Protein AF-A0A1I1CBN6-F1 (afdb_monomer_lite)

Structure (mmCIF, N/CA/C/O backbone):
data_AF-A0A1I1CBN6-F1
#
_entry.id   AF-A0A1I1CBN6-F1
#
loop_
_atom_site.group_PDB
_atom_site.id
_atom_site.type_symbol
_atom_site.label_atom_id
_atom_site.label_alt_id
_atom_site.label_comp_id
_atom_site.label_asym_id
_atom_site.label_entity_id
_atom_site.label_seq_id
_atom_site.pdbx_PDB_ins_code
_atom_site.Cartn_x
_atom_site.Cartn_y
_atom_site.Cartn_z
_atom_site.occupancy
_atom_site.B_iso_or_equiv
_atom_site.auth_s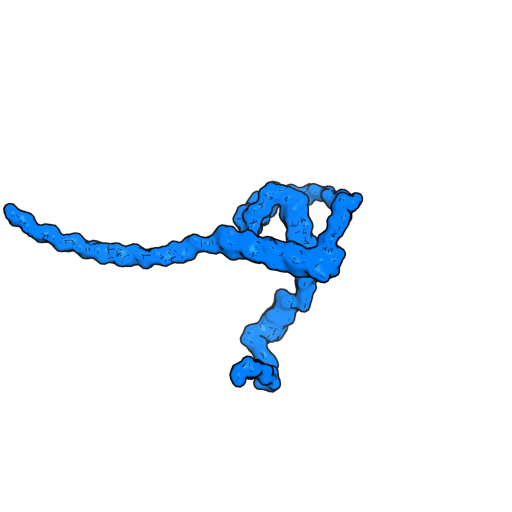eq_id
_atom_site.auth_comp_id
_atom_site.auth_asym_id
_atom_site.auth_atom_id
_atom_site.pdbx_PDB_model_num
ATOM 1 N N . MET A 1 1 ? 20.151 -25.774 58.335 1.00 41.53 1 MET A N 1
ATOM 2 C CA . MET A 1 1 ? 18.908 -26.273 57.706 1.00 41.53 1 MET A CA 1
ATOM 3 C C . MET A 1 1 ? 18.053 -25.065 57.317 1.00 41.53 1 MET A C 1
ATOM 5 O O . MET A 1 1 ? 17.741 -24.295 58.216 1.00 41.53 1 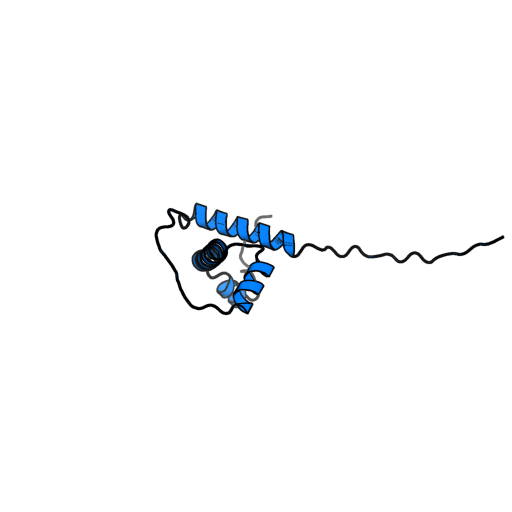MET A O 1
ATOM 9 N N . PRO A 1 2 ? 17.782 -24.834 56.017 1.00 49.50 2 PRO A N 1
ATOM 10 C CA . PRO A 1 2 ? 17.165 -23.616 55.472 1.00 49.50 2 PRO A CA 1
ATOM 11 C C . PRO A 1 2 ? 15.656 -23.784 55.217 1.00 49.50 2 PRO A C 1
ATOM 13 O O . PRO A 1 2 ? 15.208 -24.913 55.045 1.00 49.50 2 PRO A O 1
ATOM 16 N N . ARG A 1 3 ? 14.907 -22.677 55.081 1.00 41.47 3 ARG A N 1
ATOM 17 C CA . ARG A 1 3 ? 13.845 -22.520 54.062 1.00 41.47 3 ARG A CA 1
ATOM 18 C C . ARG A 1 3 ? 13.659 -21.043 53.704 1.00 41.47 3 ARG A C 1
ATOM 20 O O . ARG A 1 3 ? 13.114 -20.268 54.480 1.00 41.47 3 ARG A O 1
ATOM 27 N N . GLN A 1 4 ? 14.140 -20.700 52.513 1.00 50.06 4 GLN A N 1
ATOM 28 C CA . GLN A 1 4 ? 13.687 -19.562 51.721 1.00 50.06 4 GLN A CA 1
ATOM 29 C C . GLN A 1 4 ? 12.260 -19.846 51.225 1.00 50.06 4 GLN A C 1
ATOM 31 O O . GLN A 1 4 ? 11.940 -20.987 50.885 1.00 50.06 4 GLN A O 1
ATOM 36 N N . THR A 1 5 ? 11.420 -18.818 51.161 1.00 51.72 5 THR A N 1
ATOM 37 C CA . THR A 1 5 ? 10.204 -18.818 50.340 1.00 51.72 5 THR A CA 1
ATOM 38 C C . THR A 1 5 ? 10.282 -17.612 49.427 1.00 51.72 5 THR A C 1
ATOM 40 O O . THR A 1 5 ? 9.974 -16.493 49.835 1.00 51.72 5 THR A O 1
ATOM 43 N N . ASP A 1 6 ? 10.746 -17.866 48.208 1.00 42.41 6 ASP A N 1
ATOM 44 C CA . ASP A 1 6 ? 10.741 -16.907 47.118 1.00 42.41 6 ASP A CA 1
ATOM 45 C C . ASP A 1 6 ? 9.301 -16.680 46.654 1.00 42.41 6 ASP A C 1
ATOM 47 O O . ASP A 1 6 ? 8.604 -17.603 46.224 1.00 42.41 6 ASP A O 1
ATOM 51 N N . GLY A 1 7 ? 8.855 -15.429 46.758 1.00 42.06 7 GLY A N 1
ATOM 52 C CA . GLY A 1 7 ? 7.636 -14.951 46.124 1.00 42.06 7 GLY A CA 1
ATOM 53 C C . GLY A 1 7 ? 7.816 -14.975 44.612 1.00 42.06 7 GLY A C 1
ATOM 54 O O . GLY A 1 7 ? 8.505 -14.131 44.040 1.00 42.06 7 GLY A O 1
ATOM 55 N N . GLN A 1 8 ? 7.208 -15.969 43.971 1.00 45.75 8 GLN A N 1
ATOM 56 C CA . GLN A 1 8 ? 7.182 -16.113 42.524 1.00 45.75 8 GLN A CA 1
ATOM 57 C C . GLN A 1 8 ? 6.443 -14.930 41.891 1.00 45.75 8 GLN A C 1
ATOM 59 O O . GLN A 1 8 ? 5.240 -14.740 42.064 1.00 45.75 8 GLN A O 1
ATOM 64 N N . SER A 1 9 ? 7.209 -14.138 41.147 1.00 43.25 9 SER A N 1
ATOM 65 C CA . SER A 1 9 ? 6.741 -13.068 40.279 1.00 43.25 9 SER A CA 1
ATOM 66 C C . SER A 1 9 ? 6.002 -13.673 39.084 1.00 43.25 9 SER A C 1
ATOM 68 O O . SER A 1 9 ? 6.594 -14.384 38.268 1.00 43.25 9 SER A O 1
ATOM 70 N N . VAL A 1 10 ? 4.699 -13.415 38.978 1.00 47.56 10 VAL A N 1
ATOM 71 C CA . VAL A 1 10 ? 3.904 -13.767 37.797 1.00 47.56 10 VAL A CA 1
ATOM 72 C C . VAL A 1 10 ? 4.219 -12.778 36.677 1.00 47.56 10 VAL A C 1
ATOM 74 O O . VAL A 1 10 ? 3.613 -11.718 36.546 1.00 47.56 10 VAL A O 1
ATOM 77 N N . ALA A 1 11 ? 5.205 -13.133 35.856 1.00 41.19 11 ALA A N 1
ATOM 78 C CA . ALA A 1 11 ? 5.446 -12.489 34.576 1.00 41.19 11 ALA A CA 1
ATOM 79 C C . ALA A 1 11 ? 4.234 -12.737 33.662 1.00 41.19 11 ALA A C 1
ATOM 81 O O . ALA A 1 11 ? 4.119 -13.775 33.009 1.00 41.19 11 ALA A O 1
ATOM 82 N N . GLY A 1 12 ? 3.313 -11.772 33.634 1.00 37.81 12 GLY A N 1
ATOM 83 C CA . GLY A 1 12 ? 2.294 -11.670 32.600 1.00 37.81 12 GLY A CA 1
ATOM 84 C C . GLY A 1 12 ? 2.978 -11.658 31.235 1.00 37.81 12 GLY A C 1
ATOM 85 O O . GLY A 1 12 ? 3.770 -10.768 30.925 1.00 37.81 12 GLY A O 1
ATOM 86 N N . LYS A 1 13 ? 2.716 -12.696 30.443 1.00 47.97 13 LYS A N 1
ATOM 87 C CA . LYS A 1 13 ? 3.254 -12.895 29.098 1.00 47.97 13 LYS A CA 1
ATOM 88 C C . LYS A 1 13 ? 2.749 -11.768 28.194 1.00 47.97 13 LYS A C 1
ATOM 90 O O . LYS A 1 13 ? 1.646 -11.847 27.666 1.00 47.97 13 LYS A O 1
ATOM 95 N N . SER A 1 14 ? 3.550 -10.715 28.039 1.00 48.62 14 SER A N 1
ATOM 96 C CA . SER A 1 14 ? 3.293 -9.652 27.068 1.00 48.62 14 SER A CA 1
ATOM 97 C C . SER A 1 14 ? 3.251 -10.268 25.668 1.00 48.62 14 SER A C 1
ATOM 99 O O . SER A 1 14 ? 4.244 -10.810 25.175 1.00 48.62 14 SER A O 1
ATOM 101 N N . THR A 1 15 ? 2.065 -10.263 25.065 1.00 51.12 15 THR A N 1
ATOM 102 C CA . THR A 1 15 ? 1.789 -10.734 23.709 1.00 51.12 15 THR A CA 1
ATOM 103 C C . THR A 1 15 ? 2.504 -9.834 22.715 1.00 51.12 15 THR A C 1
ATOM 105 O O . THR A 1 15 ? 2.015 -8.784 22.308 1.00 51.12 15 THR A O 1
ATOM 108 N N . ASN A 1 16 ? 3.707 -10.248 22.349 1.00 53.41 16 ASN A N 1
ATOM 109 C CA . ASN A 1 16 ? 4.533 -9.577 21.371 1.00 53.41 16 ASN A CA 1
ATOM 110 C C . ASN A 1 16 ? 4.181 -10.103 19.971 1.00 53.41 16 ASN A C 1
ATOM 112 O O . ASN A 1 16 ? 4.652 -11.178 19.611 1.00 53.41 16 ASN A O 1
ATOM 116 N N . ALA A 1 17 ? 3.386 -9.377 19.176 1.00 49.66 17 ALA A N 1
ATOM 117 C CA . ALA A 1 17 ? 3.358 -9.594 17.722 1.00 49.66 17 ALA A CA 1
ATOM 118 C C . ALA A 1 17 ? 2.931 -8.383 16.847 1.00 49.66 17 ALA A C 1
ATOM 120 O O . ALA A 1 17 ? 2.161 -8.570 15.908 1.00 49.66 17 ALA A O 1
ATOM 121 N N . PRO A 1 18 ? 3.473 -7.159 17.026 1.00 51.91 18 PRO A N 1
ATOM 122 C CA . PRO A 1 18 ? 3.310 -6.102 16.016 1.00 51.91 18 PRO A CA 1
ATOM 123 C C . PRO A 1 18 ? 3.854 -6.499 14.628 1.00 51.91 18 PRO A C 1
ATOM 125 O O . PRO A 1 18 ? 3.409 -5.980 13.614 1.00 51.91 18 PRO A O 1
ATOM 128 N N . ARG A 1 19 ? 4.806 -7.443 14.569 1.00 54.12 19 ARG A N 1
ATOM 129 C CA . ARG A 1 19 ? 5.450 -7.893 13.320 1.00 54.12 19 ARG A CA 1
ATOM 130 C C . ARG A 1 19 ? 4.605 -8.859 12.481 1.00 54.12 19 ARG A C 1
ATOM 132 O O . ARG A 1 19 ? 4.849 -8.970 11.284 1.00 54.12 19 ARG A O 1
ATOM 139 N N . ASP A 1 20 ? 3.666 -9.572 13.099 1.00 57.84 20 ASP A N 1
ATOM 140 C CA . ASP A 1 20 ? 2.848 -10.586 12.416 1.00 57.84 20 ASP A CA 1
ATOM 141 C C . ASP A 1 20 ? 1.658 -9.938 11.689 1.00 57.84 20 ASP A C 1
ATOM 143 O O . ASP A 1 20 ? 1.382 -10.207 10.519 1.00 57.84 20 ASP A O 1
ATOM 147 N N . VAL A 1 21 ? 1.047 -8.948 12.349 1.00 59.69 21 VAL A N 1
ATOM 148 C CA . VAL A 1 21 ? -0.060 -8.148 11.807 1.00 59.69 21 VAL A CA 1
ATOM 149 C C . VAL A 1 21 ? 0.338 -7.436 10.509 1.00 59.69 21 VAL A C 1
ATOM 151 O O . VAL A 1 21 ? -0.443 -7.400 9.560 1.00 59.69 21 VAL A O 1
ATOM 154 N N . SER A 1 22 ? 1.566 -6.916 10.423 1.00 71.94 22 SER A N 1
ATOM 155 C CA . SER A 1 22 ? 2.045 -6.193 9.238 1.00 71.94 22 SER A CA 1
ATOM 156 C C . SER A 1 22 ? 2.150 -7.067 7.990 1.00 71.94 22 SER A C 1
ATOM 158 O O . SER A 1 22 ? 1.724 -6.647 6.915 1.00 71.94 22 SER A O 1
ATOM 160 N N . LYS A 1 23 ? 2.654 -8.303 8.126 1.00 76.19 23 LYS A N 1
ATOM 161 C CA . LYS A 1 23 ? 2.736 -9.248 7.002 1.00 76.19 23 LYS A CA 1
ATOM 162 C C . LYS A 1 23 ? 1.353 -9.700 6.554 1.00 76.19 23 LYS A C 1
ATOM 164 O O . LYS A 1 23 ? 1.085 -9.723 5.356 1.00 76.19 23 LYS A O 1
ATOM 169 N N . SER A 1 24 ? 0.470 -10.006 7.504 1.00 84.19 24 SER A N 1
ATOM 170 C CA . SER A 1 24 ? -0.919 -10.364 7.204 1.00 84.19 24 SER A CA 1
ATOM 171 C C . SER A 1 24 ? -1.642 -9.239 6.456 1.00 84.19 24 SER A C 1
ATOM 173 O O . SER A 1 24 ? -2.270 -9.495 5.430 1.00 84.19 24 SER A O 1
ATOM 175 N N . ARG A 1 25 ? -1.478 -7.983 6.894 1.00 84.31 25 ARG A N 1
ATOM 176 C CA . ARG A 1 25 ? -2.061 -6.818 6.216 1.00 84.31 25 ARG A CA 1
ATOM 177 C C . ARG A 1 25 ? -1.502 -6.626 4.808 1.00 84.31 25 ARG A C 1
ATOM 179 O O . ARG A 1 25 ? -2.276 -6.352 3.897 1.00 84.31 25 ARG A O 1
ATOM 186 N N . PHE A 1 26 ? -0.188 -6.762 4.621 1.00 86.38 26 PHE A N 1
ATOM 187 C CA . PHE A 1 26 ? 0.418 -6.698 3.289 1.00 86.38 26 PHE A CA 1
ATOM 188 C C . PHE A 1 26 ? -0.200 -7.737 2.350 1.00 86.38 26 PHE A C 1
ATOM 190 O O . PHE A 1 26 ? -0.681 -7.374 1.281 1.00 86.38 26 PHE A O 1
ATOM 197 N N . HIS A 1 27 ? -0.256 -9.003 2.774 1.00 88.62 27 HIS A N 1
ATOM 198 C CA . HIS A 1 27 ? -0.842 -10.075 1.970 1.00 88.62 27 HIS A CA 1
ATOM 199 C C . HIS A 1 27 ? -2.303 -9.798 1.604 1.00 88.62 27 HIS A C 1
ATOM 201 O O . HIS A 1 27 ? -2.643 -9.891 0.430 1.00 88.62 27 HIS A O 1
ATOM 207 N N . ALA A 1 28 ? -3.128 -9.383 2.569 1.00 90.50 28 ALA A N 1
ATOM 208 C CA . ALA A 1 28 ? -4.540 -9.089 2.328 1.00 90.50 28 ALA A CA 1
ATOM 209 C C . ALA A 1 28 ? -4.746 -7.958 1.303 1.00 90.50 28 ALA A C 1
ATOM 211 O O . ALA A 1 28 ? -5.581 -8.072 0.409 1.00 90.50 28 ALA A O 1
ATOM 212 N N . VAL A 1 29 ? -3.964 -6.877 1.396 1.00 90.25 29 VAL A N 1
ATOM 213 C CA . VAL A 1 29 ? -4.039 -5.757 0.441 1.00 90.25 29 VAL A CA 1
ATOM 214 C C . VAL A 1 29 ? -3.590 -6.193 -0.951 1.00 90.25 29 VAL A C 1
ATOM 216 O O . VAL A 1 29 ? -4.248 -5.868 -1.937 1.00 90.25 29 VAL A O 1
ATOM 219 N N . MET A 1 30 ? -2.488 -6.938 -1.051 1.00 92.25 30 MET A N 1
ATOM 220 C CA . MET A 1 30 ? -1.977 -7.391 -2.347 1.00 92.25 30 MET A CA 1
ATOM 221 C C . MET A 1 30 ? -2.916 -8.409 -3.008 1.00 92.25 30 MET A C 1
ATOM 223 O O . MET A 1 30 ? -3.104 -8.368 -4.221 1.00 92.25 30 MET A O 1
ATOM 227 N N . GLU A 1 31 ? -3.556 -9.278 -2.227 1.00 93.06 31 GLU A N 1
ATOM 228 C CA . GLU A 1 31 ? -4.585 -10.204 -2.708 1.00 93.06 31 GLU A CA 1
ATOM 229 C C . GLU A 1 31 ? -5.823 -9.452 -3.217 1.00 93.06 31 GLU A C 1
ATOM 231 O O . GLU A 1 31 ? -6.259 -9.674 -4.346 1.00 93.06 31 GLU A O 1
ATOM 236 N N . ALA A 1 32 ? -6.336 -8.483 -2.453 1.00 90.75 32 ALA A N 1
ATOM 237 C CA . ALA A 1 32 ? -7.450 -7.639 -2.889 1.00 90.75 32 ALA A CA 1
ATOM 238 C C . ALA A 1 32 ? -7.120 -6.849 -4.170 1.00 90.75 32 ALA A C 1
ATOM 240 O O . ALA A 1 32 ? -7.953 -6.742 -5.074 1.00 90.75 32 ALA A O 1
ATOM 241 N N . ALA A 1 33 ? -5.890 -6.343 -4.290 1.00 91.50 33 ALA A N 1
ATOM 242 C CA . ALA A 1 33 ? -5.425 -5.648 -5.486 1.00 91.50 33 ALA A CA 1
ATOM 243 C C . ALA A 1 33 ? -5.340 -6.588 -6.698 1.00 91.50 33 ALA A C 1
ATOM 245 O O . ALA A 1 33 ? -5.730 -6.198 -7.800 1.00 91.50 33 ALA A O 1
ATOM 246 N N . ALA A 1 34 ? -4.889 -7.833 -6.503 1.00 91.19 34 ALA A N 1
ATOM 247 C CA . ALA A 1 34 ? -4.898 -8.859 -7.544 1.00 91.19 34 ALA A CA 1
ATOM 248 C C . ALA A 1 34 ? -6.327 -9.178 -8.006 1.00 91.19 34 ALA A C 1
ATOM 250 O O . ALA A 1 34 ? -6.601 -9.149 -9.205 1.00 91.19 34 ALA A O 1
ATOM 251 N N . HIS A 1 35 ? -7.254 -9.411 -7.070 1.00 91.94 35 HIS A N 1
ATOM 252 C CA . HIS A 1 35 ? -8.664 -9.672 -7.383 1.00 91.94 35 HIS A CA 1
ATOM 253 C C . HIS A 1 35 ? -9.343 -8.505 -8.103 1.00 91.94 35 HIS A C 1
ATOM 255 O O . HIS A 1 35 ? -10.213 -8.725 -8.942 1.00 91.94 35 HIS A O 1
ATOM 261 N N . SER A 1 36 ? -8.910 -7.278 -7.819 1.00 88.31 36 SER A N 1
ATOM 262 C CA . SER A 1 36 ? -9.410 -6.062 -8.469 1.00 88.31 36 SER A CA 1
ATOM 263 C C . SER A 1 36 ? -8.748 -5.780 -9.827 1.00 88.31 36 SER A C 1
ATOM 265 O O . SER A 1 36 ? -9.041 -4.763 -10.450 1.00 88.31 36 SER A O 1
ATOM 267 N N . GLY A 1 37 ? -7.837 -6.645 -10.294 1.00 90.62 37 GLY A N 1
ATOM 268 C CA . GLY A 1 37 ? -7.131 -6.479 -11.569 1.00 90.62 37 GLY A CA 1
ATOM 269 C C . GLY A 1 37 ? -6.093 -5.351 -11.575 1.00 90.62 37 GLY A C 1
ATOM 270 O O . GLY A 1 37 ? -5.660 -4.921 -12.643 1.00 90.62 37 GLY A O 1
ATOM 271 N N . LEU A 1 38 ? -5.692 -4.858 -10.399 1.00 90.31 38 LEU A N 1
ATOM 272 C CA . LEU A 1 38 ? -4.718 -3.770 -10.252 1.00 90.31 38 LEU A CA 1
ATOM 273 C C . LEU A 1 38 ? -3.269 -4.264 -10.347 1.00 90.31 38 LEU A C 1
ATOM 275 O O . LEU A 1 38 ? -2.364 -3.474 -10.618 1.00 90.31 38 LEU A O 1
ATOM 279 N N . LEU A 1 39 ? -3.045 -5.561 -10.126 1.00 88.94 39 LEU A N 1
ATOM 280 C CA . LEU A 1 39 ? -1.739 -6.196 -10.263 1.00 88.94 39 LEU A CA 1
ATOM 281 C C . LEU A 1 39 ? -1.654 -6.908 -11.617 1.00 88.94 39 LEU A C 1
ATOM 283 O O . LEU A 1 39 ? -2.445 -7.798 -11.917 1.00 88.94 39 LEU A O 1
ATOM 287 N N . GLY A 1 40 ? -0.685 -6.501 -12.435 1.00 84.94 40 GLY A N 1
ATOM 288 C CA . GLY A 1 40 ? -0.451 -7.018 -13.783 1.00 84.94 40 GLY A CA 1
ATOM 289 C C . GLY A 1 40 ? 1.002 -6.812 -14.211 1.00 84.94 40 GLY A C 1
ATOM 290 O O . GLY A 1 40 ? 1.894 -6.697 -13.370 1.00 84.94 40 GLY A O 1
ATOM 291 N N . GLU A 1 41 ? 1.265 -6.754 -15.518 1.00 88.19 41 GLU A N 1
ATOM 292 C CA . GLU A 1 41 ? 2.630 -6.562 -16.020 1.00 88.19 41 GLU A CA 1
ATOM 293 C C . GLU A 1 41 ? 3.244 -5.225 -15.569 1.00 88.19 41 GLU A C 1
ATOM 295 O O . GLU A 1 41 ? 2.719 -4.136 -15.831 1.00 88.19 41 GLU A O 1
ATOM 300 N N . LYS A 1 42 ? 4.417 -5.306 -14.930 1.00 86.62 42 LYS A N 1
ATOM 301 C CA . LYS A 1 42 ? 5.176 -4.152 -14.428 1.00 86.62 42 LYS A CA 1
ATOM 302 C C . LYS A 1 42 ? 5.880 -3.420 -15.579 1.00 86.62 42 LYS A C 1
ATOM 304 O O . LYS A 1 42 ? 7.062 -3.627 -15.831 1.00 86.62 42 LYS A O 1
ATOM 309 N N . SER A 1 43 ? 5.147 -2.565 -16.293 1.00 83.81 43 SER A N 1
ATOM 310 C CA . SER A 1 43 ? 5.633 -1.869 -17.502 1.00 83.81 43 SER A CA 1
ATOM 311 C C . SER A 1 43 ? 5.962 -0.383 -17.306 1.00 83.81 43 SER A C 1
ATOM 313 O O . SER A 1 43 ? 6.654 0.214 -18.131 1.00 83.81 43 SER A O 1
ATOM 315 N N . LYS A 1 44 ? 5.484 0.241 -16.221 1.00 86.12 44 LYS A N 1
ATOM 316 C CA . LYS A 1 44 ? 5.647 1.681 -15.964 1.00 86.12 44 LYS A CA 1
ATOM 317 C C 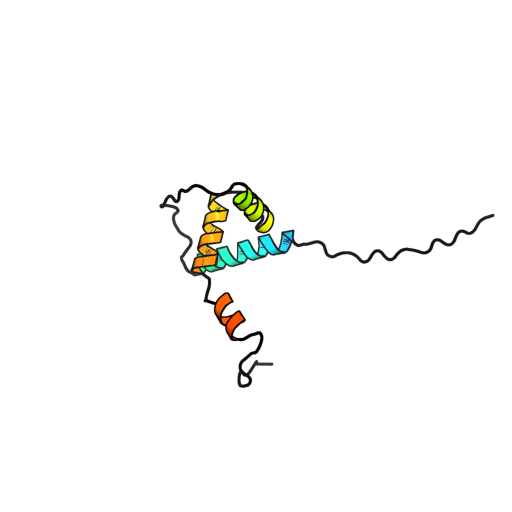. LYS A 1 44 ? 6.683 1.944 -14.875 1.00 86.12 44 LYS A C 1
ATOM 319 O O . LYS A 1 44 ? 6.678 1.299 -13.832 1.00 86.12 44 LYS A O 1
ATOM 324 N N . ARG A 1 45 ? 7.548 2.941 -15.097 1.00 89.19 45 ARG A N 1
ATOM 325 C CA . ARG A 1 45 ? 8.539 3.395 -14.111 1.00 89.19 45 ARG A CA 1
ATOM 326 C C . ARG A 1 45 ? 8.006 4.590 -13.328 1.00 89.19 45 ARG A C 1
ATOM 328 O O . ARG A 1 45 ? 7.605 5.585 -13.925 1.00 89.19 45 ARG A O 1
ATOM 335 N N . ILE A 1 46 ? 8.088 4.516 -12.004 1.00 86.00 46 ILE A N 1
ATOM 336 C CA . ILE A 1 46 ? 7.831 5.634 -11.091 1.00 86.00 46 ILE A CA 1
ATOM 337 C C . ILE A 1 46 ? 9.164 6.024 -10.446 1.00 86.00 46 ILE A C 1
ATOM 339 O O . ILE A 1 46 ? 9.915 5.160 -10.001 1.00 86.00 46 ILE A O 1
ATOM 343 N N . GLY A 1 47 ? 9.490 7.318 -10.435 1.00 87.31 47 GLY A N 1
ATOM 344 C CA . GLY A 1 47 ? 10.711 7.843 -9.825 1.00 87.31 47 GLY A CA 1
ATOM 345 C C . GLY A 1 47 ? 10.461 9.186 -9.146 1.00 87.31 47 GLY A C 1
ATOM 346 O O . GLY A 1 47 ? 9.626 9.965 -9.598 1.00 87.31 47 GLY A O 1
ATOM 347 N N . GLY A 1 48 ? 11.187 9.458 -8.064 1.00 89.69 48 GLY A N 1
ATOM 348 C CA . GLY A 1 48 ? 11.061 10.688 -7.286 1.00 89.69 48 GLY A CA 1
ATOM 349 C C . GLY A 1 48 ? 12.036 10.712 -6.112 1.00 89.69 48 GLY A C 1
ATOM 350 O O . GLY A 1 48 ? 12.631 9.692 -5.767 1.00 89.69 48 GLY A O 1
ATOM 351 N N . ARG A 1 49 ? 12.223 11.887 -5.506 1.00 94.00 49 ARG A N 1
ATOM 352 C CA . ARG A 1 49 ? 12.987 12.016 -4.258 1.00 94.00 49 ARG A CA 1
ATOM 353 C C . ARG A 1 49 ? 12.070 11.703 -3.083 1.00 94.00 49 ARG A C 1
ATOM 355 O O . ARG A 1 49 ? 10.980 12.258 -2.997 1.00 94.00 49 ARG A O 1
ATOM 362 N N . ILE A 1 50 ? 12.533 10.843 -2.184 1.00 92.06 50 ILE A N 1
ATOM 363 C CA . ILE A 1 50 ? 11.800 10.420 -0.988 1.00 92.06 50 ILE A CA 1
ATOM 364 C C . ILE A 1 50 ? 12.715 10.614 0.221 1.00 92.06 50 ILE A C 1
ATOM 366 O O . ILE A 1 50 ? 13.931 10.447 0.120 1.00 92.06 50 ILE A O 1
ATOM 370 N N . SER A 1 51 ? 12.132 10.997 1.357 1.00 96.00 51 SER A N 1
ATOM 371 C CA . SER A 1 51 ? 12.862 11.084 2.622 1.00 96.00 51 SER A CA 1
ATOM 372 C C . SER A 1 51 ? 13.357 9.691 3.050 1.00 96.00 51 SER A C 1
ATOM 374 O O . SER A 1 51 ? 12.531 8.784 3.176 1.00 96.00 51 SER A O 1
ATOM 376 N N . PRO A 1 52 ? 14.661 9.501 3.332 1.00 95.25 52 PRO A N 1
ATOM 377 C CA . PRO A 1 52 ? 15.187 8.211 3.783 1.00 95.25 52 PRO A CA 1
ATOM 378 C C . PRO A 1 52 ? 14.527 7.710 5.073 1.00 95.25 52 PRO A C 1
ATOM 380 O O . PRO A 1 52 ? 14.210 6.530 5.181 1.00 95.25 52 PRO A O 1
ATOM 383 N N . ALA A 1 53 ? 14.242 8.618 6.012 1.00 96.50 53 ALA A N 1
ATOM 384 C CA . ALA A 1 53 ? 13.582 8.277 7.272 1.00 96.50 53 ALA A CA 1
ATOM 385 C C . ALA A 1 53 ? 12.154 7.749 7.053 1.00 96.50 53 ALA A C 1
ATOM 387 O O . ALA A 1 53 ? 11.727 6.811 7.722 1.00 96.50 53 ALA A O 1
ATOM 388 N N . LEU A 1 54 ? 11.432 8.315 6.077 1.00 94.31 54 LEU A N 1
ATOM 389 C CA . LEU A 1 54 ? 10.098 7.837 5.708 1.00 94.31 54 LEU A CA 1
ATOM 390 C C . LEU A 1 54 ? 10.169 6.420 5.131 1.00 94.31 54 LEU A C 1
ATOM 392 O O . LEU A 1 54 ? 9.361 5.568 5.494 1.00 94.31 54 LEU A O 1
ATOM 396 N N . LEU A 1 55 ? 11.146 6.172 4.255 1.00 93.50 55 LEU A N 1
ATOM 397 C CA . LEU A 1 55 ? 11.346 4.866 3.640 1.00 93.50 55 LEU A CA 1
ATOM 398 C C . LEU A 1 55 ? 11.665 3.802 4.697 1.00 93.50 55 LEU A C 1
ATOM 400 O O . LEU A 1 55 ? 11.032 2.750 4.721 1.00 93.50 55 LEU A O 1
ATOM 404 N N . GLU A 1 56 ? 12.596 4.090 5.603 1.00 94.31 56 GLU A N 1
ATOM 405 C CA . GLU A 1 56 ? 12.984 3.176 6.679 1.00 94.31 56 GL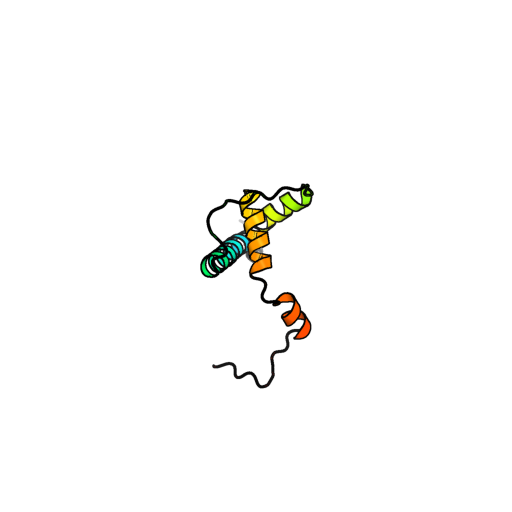U A CA 1
ATOM 406 C C . GLU A 1 56 ? 11.812 2.861 7.616 1.00 94.31 56 GLU A C 1
ATOM 408 O O . GLU A 1 56 ? 11.519 1.695 7.884 1.00 94.31 56 GLU A O 1
ATOM 413 N N . GLN A 1 57 ? 11.082 3.885 8.065 1.00 93.81 57 GLN A N 1
ATOM 414 C CA . GLN A 1 57 ? 9.926 3.690 8.936 1.00 93.81 57 GLN A CA 1
ATOM 415 C C . GLN A 1 57 ? 8.824 2.874 8.250 1.00 93.81 57 GLN A C 1
ATOM 417 O O . GLN A 1 57 ? 8.234 1.991 8.875 1.00 93.81 57 GLN A O 1
ATOM 422 N N . ALA A 1 58 ? 8.567 3.123 6.965 1.00 92.00 58 ALA A N 1
ATOM 423 C CA . ALA A 1 58 ? 7.580 2.376 6.196 1.00 92.00 58 ALA A CA 1
ATOM 424 C C . ALA A 1 58 ? 7.980 0.900 6.029 1.00 92.00 58 ALA A C 1
ATOM 426 O O . ALA A 1 58 ? 7.140 0.019 6.222 1.00 92.00 58 ALA A O 1
ATOM 427 N N . LYS A 1 59 ? 9.260 0.605 5.766 1.00 92.94 59 LYS A N 1
ATOM 428 C CA . LYS A 1 59 ? 9.779 -0.774 5.735 1.00 92.94 59 LYS A CA 1
ATOM 429 C C . LYS A 1 59 ? 9.660 -1.463 7.088 1.00 92.94 59 LYS A C 1
ATOM 431 O O . LYS A 1 59 ? 9.188 -2.593 7.157 1.00 92.94 59 LYS A O 1
ATOM 436 N N . ASN A 1 60 ? 10.009 -0.773 8.171 1.00 90.44 60 ASN A N 1
ATOM 437 C CA . ASN A 1 60 ? 9.896 -1.312 9.527 1.00 90.44 60 ASN A CA 1
ATOM 438 C C . ASN A 1 60 ? 8.440 -1.611 9.908 1.00 90.44 60 ASN A C 1
ATOM 440 O O . ASN A 1 60 ? 8.163 -2.631 10.536 1.00 90.44 60 ASN A O 1
ATOM 444 N N . HIS A 1 61 ? 7.507 -0.745 9.507 1.00 87.00 61 HIS A N 1
ATOM 445 C CA . HIS A 1 61 ? 6.088 -0.907 9.809 1.00 87.00 61 HIS A CA 1
ATOM 446 C C . HIS A 1 61 ? 5.422 -1.996 8.965 1.00 87.00 61 HIS A C 1
ATOM 448 O O . HIS A 1 61 ? 4.573 -2.721 9.471 1.00 87.00 61 HIS A O 1
ATOM 454 N N . THR A 1 62 ? 5.781 -2.120 7.688 1.00 87.50 62 THR A N 1
ATOM 455 C CA . THR A 1 62 ? 5.150 -3.074 6.756 1.00 87.50 62 THR A CA 1
ATOM 456 C C . THR A 1 62 ? 5.859 -4.428 6.707 1.00 87.50 62 THR A C 1
ATOM 458 O O . THR A 1 62 ? 5.243 -5.433 6.368 1.00 87.50 62 THR A O 1
ATOM 461 N N . GLY A 1 63 ? 7.147 -4.477 7.049 1.00 90.12 63 GLY A N 1
ATOM 462 C CA . GLY A 1 63 ? 8.004 -5.643 6.842 1.00 90.12 63 GLY A CA 1
ATOM 463 C C . GLY A 1 63 ? 8.419 -5.858 5.381 1.00 90.12 63 GLY A C 1
ATOM 464 O O . GLY A 1 63 ? 8.988 -6.905 5.072 1.00 90.12 63 GLY A O 1
ATOM 465 N N . ILE A 1 64 ? 8.144 -4.902 4.488 1.00 91.25 64 ILE A N 1
ATOM 466 C CA . ILE A 1 64 ? 8.517 -4.967 3.072 1.00 91.25 64 ILE A CA 1
ATOM 467 C C . ILE A 1 64 ? 9.979 -4.548 2.909 1.00 91.25 64 ILE A C 1
ATOM 469 O O . ILE A 1 64 ? 10.410 -3.531 3.448 1.00 91.25 64 ILE A O 1
ATOM 473 N N . MET A 1 65 ? 10.752 -5.329 2.153 1.00 88.50 65 MET A N 1
ATOM 474 C CA . MET A 1 65 ? 12.201 -5.125 2.024 1.00 88.50 65 MET A CA 1
ATOM 475 C C . MET A 1 65 ? 12.579 -4.301 0.790 1.00 88.50 65 MET A C 1
ATOM 477 O O . MET A 1 65 ? 13.541 -3.523 0.832 1.00 88.50 65 MET A O 1
ATOM 481 N N . THR A 1 66 ? 11.824 -4.454 -0.300 1.00 91.69 66 THR A N 1
ATOM 482 C CA . THR A 1 66 ? 12.111 -3.793 -1.575 1.00 91.69 66 THR A CA 1
ATOM 483 C C . THR A 1 66 ? 11.327 -2.486 -1.697 1.00 91.69 66 THR A C 1
ATOM 485 O O . THR A 1 66 ? 10.172 -2.389 -1.284 1.00 91.69 66 THR A O 1
ATOM 488 N N . ASP A 1 67 ? 11.959 -1.461 -2.267 1.00 92.00 67 ASP A N 1
ATOM 489 C CA . ASP A 1 67 ? 11.305 -0.163 -2.474 1.00 92.00 67 ASP A CA 1
ATOM 490 C C . ASP A 1 67 ? 10.153 -0.285 -3.478 1.00 92.00 67 ASP A C 1
ATOM 492 O O . ASP A 1 67 ? 9.124 0.365 -3.326 1.00 92.00 67 ASP A O 1
ATOM 496 N N . THR A 1 68 ? 10.306 -1.154 -4.481 1.00 91.56 68 THR A N 1
ATOM 497 C CA . THR A 1 68 ? 9.274 -1.423 -5.486 1.00 91.56 68 THR A CA 1
ATOM 498 C C . THR A 1 68 ? 8.024 -2.034 -4.864 1.00 91.56 68 THR A C 1
ATOM 500 O O . THR A 1 68 ? 6.939 -1.510 -5.098 1.00 91.56 68 THR A O 1
ATOM 503 N N . ASP A 1 69 ? 8.157 -3.075 -4.037 1.00 90.75 69 ASP A N 1
ATOM 504 C CA . ASP A 1 69 ? 6.996 -3.709 -3.395 1.00 90.75 69 ASP A CA 1
ATOM 505 C C . ASP A 1 69 ? 6.334 -2.757 -2.395 1.00 90.75 69 ASP A C 1
ATOM 507 O O . ASP A 1 69 ? 5.115 -2.761 -2.239 1.00 90.75 69 ASP A O 1
ATOM 511 N N . LEU A 1 70 ? 7.124 -1.904 -1.735 1.00 93.06 70 LEU A N 1
ATOM 512 C CA . LEU A 1 70 ? 6.594 -0.907 -0.811 1.00 93.06 70 LEU A CA 1
ATOM 513 C C . LEU A 1 70 ? 5.773 0.155 -1.550 1.00 93.06 70 LEU A C 1
ATOM 515 O O . LEU A 1 70 ? 4.712 0.554 -1.070 1.00 93.06 70 LEU A O 1
ATOM 519 N N . ILE A 1 71 ? 6.244 0.597 -2.719 1.00 92.62 71 ILE A N 1
ATOM 520 C CA . ILE A 1 71 ? 5.511 1.530 -3.580 1.00 92.62 71 ILE A CA 1
ATOM 521 C C . ILE A 1 71 ? 4.241 0.870 -4.125 1.00 92.62 71 ILE A C 1
ATOM 523 O O . ILE A 1 71 ? 3.181 1.488 -4.075 1.00 92.62 71 ILE A O 1
ATOM 527 N N . GLU A 1 72 ? 4.314 -0.372 -4.605 1.00 92.44 72 GLU A N 1
ATOM 528 C CA . GLU A 1 72 ? 3.136 -1.102 -5.092 1.00 92.44 72 GLU A CA 1
ATOM 529 C C . GLU A 1 72 ? 2.090 -1.284 -3.997 1.00 92.44 72 GLU A C 1
ATOM 531 O O . GLU A 1 72 ? 0.922 -0.982 -4.223 1.00 92.44 72 GLU A O 1
ATOM 536 N N . PHE A 1 73 ? 2.501 -1.684 -2.795 1.00 93.44 73 PHE A N 1
ATOM 537 C CA . PHE A 1 73 ? 1.603 -1.793 -1.650 1.00 93.44 73 PHE A CA 1
ATOM 538 C C . PHE A 1 73 ? 0.963 -0.454 -1.273 1.00 93.44 73 PHE A C 1
ATOM 540 O O . PHE A 1 73 ? -0.235 -0.400 -0.992 1.00 93.44 73 PHE A O 1
ATOM 547 N N . ALA A 1 74 ? 1.737 0.634 -1.268 1.00 92.62 74 ALA A N 1
ATOM 548 C CA . ALA A 1 74 ? 1.210 1.962 -0.973 1.00 92.62 74 ALA A CA 1
ATOM 549 C C . ALA A 1 74 ? 0.164 2.389 -2.015 1.00 92.62 74 ALA A C 1
ATOM 551 O O . ALA A 1 74 ? -0.910 2.863 -1.648 1.00 92.62 74 ALA A O 1
ATOM 552 N N . LEU A 1 75 ? 0.446 2.171 -3.302 1.00 92.75 75 LEU A N 1
ATOM 553 C CA . LEU A 1 75 ? -0.483 2.475 -4.391 1.00 92.75 75 LEU A CA 1
ATOM 554 C C . LEU A 1 75 ? -1.728 1.587 -4.347 1.00 92.75 75 LEU A C 1
ATOM 556 O O . LEU A 1 75 ? -2.829 2.100 -4.505 1.00 92.75 75 LEU A O 1
ATOM 560 N N . ALA A 1 76 ? -1.571 0.289 -4.083 1.00 92.88 76 ALA A N 1
ATOM 561 C CA . ALA A 1 76 ? -2.680 -0.641 -3.902 1.00 92.88 76 ALA A CA 1
ATOM 562 C C . ALA A 1 76 ? -3.575 -0.216 -2.735 1.00 92.88 76 ALA A C 1
ATOM 564 O O . ALA A 1 76 ? -4.788 -0.173 -2.884 1.00 92.88 76 ALA A O 1
ATOM 565 N N . THR A 1 77 ? -2.981 0.171 -1.603 1.00 91.12 77 THR A N 1
ATOM 566 C CA . THR A 1 77 ? -3.730 0.664 -0.438 1.00 91.12 77 THR A CA 1
ATOM 567 C C . THR A 1 77 ? -4.558 1.897 -0.794 1.00 91.12 77 THR A C 1
ATOM 569 O O . THR A 1 77 ? -5.717 1.963 -0.417 1.00 91.12 77 THR A O 1
ATOM 572 N N . VAL A 1 78 ? -3.989 2.854 -1.537 1.00 89.94 78 VAL A N 1
ATOM 573 C CA . VAL A 1 78 ? -4.709 4.065 -1.971 1.00 89.94 78 VAL A CA 1
ATOM 574 C C . VAL A 1 78 ? -5.787 3.747 -3.010 1.00 89.94 78 VAL A C 1
ATOM 576 O O . VAL A 1 78 ? -6.855 4.340 -2.975 1.00 89.94 78 VAL A O 1
ATOM 579 N N . ALA A 1 79 ? -5.522 2.827 -3.938 1.00 90.69 79 ALA A N 1
ATOM 580 C CA . ALA A 1 79 ? -6.468 2.456 -4.990 1.00 90.69 79 ALA A CA 1
ATOM 581 C C . ALA A 1 79 ? -7.651 1.619 -4.476 1.00 90.69 79 ALA A C 1
ATOM 583 O O . ALA A 1 79 ? -8.722 1.660 -5.074 1.00 90.69 79 ALA A O 1
ATOM 584 N N . LEU A 1 80 ? -7.442 0.853 -3.403 1.00 87.50 80 LEU A N 1
ATOM 585 C CA . LEU A 1 80 ? -8.465 0.036 -2.749 1.00 87.50 80 LEU A CA 1
ATOM 586 C C . LEU A 1 80 ? -9.221 0.776 -1.642 1.00 87.50 80 LEU A C 1
ATOM 588 O O . LEU A 1 80 ? -10.196 0.224 -1.141 1.00 87.50 80 LEU A O 1
ATOM 592 N N . ASP A 1 81 ? -8.763 1.959 -1.223 1.00 81.75 81 ASP A N 1
ATOM 593 C CA . ASP A 1 81 ? -9.439 2.744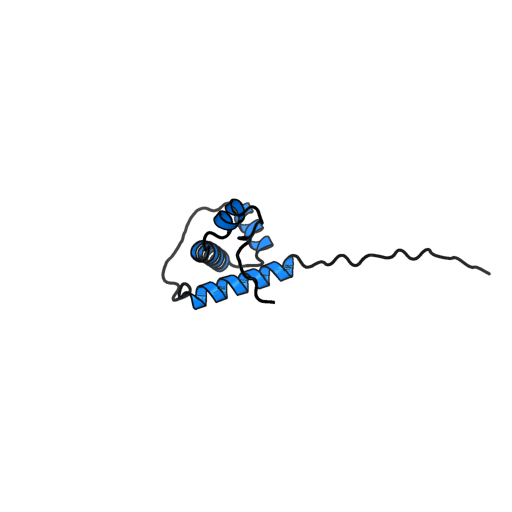 -0.188 1.00 81.75 81 ASP A CA 1
ATOM 594 C C . ASP A 1 81 ? -10.859 3.086 -0.672 1.00 81.75 81 ASP A C 1
ATOM 596 O O . ASP A 1 81 ? -11.051 3.811 -1.647 1.00 81.75 81 ASP A O 1
ATOM 600 N N . ASP A 1 82 ? -11.859 2.521 -0.005 1.00 67.56 82 ASP A N 1
ATOM 601 C CA . ASP A 1 82 ? -13.293 2.620 -0.291 1.00 67.56 82 ASP A CA 1
ATOM 602 C C . ASP A 1 82 ? -13.942 3.785 0.472 1.00 67.56 82 ASP A C 1
ATOM 604 O O . ASP A 1 82 ? -15.105 3.724 0.869 1.00 67.56 82 ASP A O 1
ATOM 608 N N . ASP A 1 83 ? -13.166 4.838 0.737 1.00 71.69 83 ASP A N 1
ATOM 609 C CA . ASP A 1 83 ? -13.514 5.916 1.660 1.00 71.69 83 ASP A CA 1
ATOM 610 C C . ASP A 1 83 ? -13.736 5.441 3.112 1.00 71.69 83 ASP A C 1
ATOM 612 O O . ASP A 1 83 ? -14.288 6.199 3.916 1.00 71.69 83 ASP A O 1
ATOM 616 N N . PHE A 1 84 ? -13.273 4.247 3.519 1.00 67.50 84 PHE A N 1
ATOM 617 C CA . PHE A 1 84 ? -13.434 3.754 4.897 1.00 67.50 84 PHE A CA 1
ATOM 618 C C . PHE A 1 84 ? -12.994 4.789 5.931 1.00 67.50 84 PHE A C 1
ATOM 620 O O . PHE A 1 84 ? -13.709 5.054 6.894 1.00 67.50 84 PHE A O 1
ATOM 627 N N . GLY A 1 85 ? -11.844 5.438 5.728 1.00 69.00 85 GLY A N 1
ATOM 628 C CA . GLY A 1 85 ? -11.352 6.454 6.661 1.00 69.00 85 GLY A CA 1
ATOM 629 C C . GLY A 1 85 ? -12.265 7.681 6.763 1.00 69.00 85 GLY A C 1
ATOM 630 O O . GLY A 1 85 ? -12.372 8.302 7.823 1.00 69.00 85 GLY A O 1
ATOM 631 N N . ARG A 1 86 ? -12.937 8.065 5.677 1.00 74.88 86 ARG A N 1
ATOM 632 C CA . ARG A 1 86 ? -13.938 9.136 5.682 1.00 74.88 86 ARG A CA 1
ATOM 633 C C . ARG A 1 86 ? -15.221 8.662 6.358 1.00 74.88 86 ARG A C 1
ATOM 635 O O . ARG A 1 86 ? -15.623 9.282 7.339 1.00 74.88 86 ARG A O 1
ATOM 642 N N . THR A 1 87 ? -15.782 7.549 5.900 1.00 73.81 87 THR A N 1
ATOM 643 C CA . THR A 1 87 ? -17.017 6.962 6.422 1.00 73.81 87 THR A CA 1
ATOM 644 C C . THR A 1 87 ? -16.893 6.697 7.918 1.00 73.81 87 THR A C 1
ATOM 646 O O . THR A 1 87 ? -17.681 7.226 8.684 1.00 73.81 87 THR A O 1
ATOM 649 N N . PHE A 1 88 ? -15.829 6.038 8.381 1.00 77.44 88 PHE A N 1
ATOM 650 C CA . PHE A 1 88 ? -15.582 5.766 9.802 1.00 77.44 88 PHE A CA 1
ATOM 651 C C . PHE A 1 88 ? -15.579 7.034 10.675 1.00 77.44 88 PHE A C 1
ATOM 653 O O . PHE A 1 88 ? -16.123 7.037 11.783 1.00 77.44 88 PHE A O 1
ATOM 660 N N . ARG A 1 89 ? -14.997 8.137 10.180 1.00 81.00 89 ARG A N 1
ATOM 661 C CA . ARG A 1 89 ? -15.017 9.434 10.879 1.00 81.00 89 ARG A CA 1
ATOM 662 C C . ARG A 1 89 ? -16.412 10.051 10.901 1.00 81.00 89 ARG A C 1
ATOM 664 O O . ARG A 1 89 ? -16.799 10.609 11.927 1.00 81.00 89 ARG A O 1
ATOM 671 N N . GLU A 1 90 ? -17.144 9.967 9.795 1.00 81.88 90 GLU A N 1
ATOM 672 C CA . GLU A 1 90 ? -18.515 10.472 9.673 1.00 81.88 90 GLU A CA 1
ATOM 673 C C . GLU A 1 90 ? -19.483 9.682 10.565 1.00 81.88 90 GLU A C 1
ATOM 675 O O . GLU A 1 90 ? -20.285 10.290 11.272 1.00 81.88 90 GLU A O 1
ATOM 680 N N . THR A 1 91 ? -19.351 8.354 10.629 1.00 81.12 91 THR A N 1
ATOM 681 C CA . THR A 1 91 ? -20.193 7.506 11.482 1.00 81.12 91 THR A CA 1
ATOM 682 C C . THR A 1 91 ? -19.822 7.618 12.964 1.00 81.12 91 THR A C 1
ATOM 684 O O . THR A 1 91 ? -20.617 7.246 13.811 1.00 81.12 91 THR A O 1
ATOM 687 N N . ARG A 1 92 ? -18.646 8.152 13.339 1.00 81.94 92 ARG A N 1
ATOM 688 C CA . ARG A 1 92 ? -18.200 8.306 14.748 1.00 81.94 92 ARG A CA 1
ATOM 689 C C . ARG A 1 92 ? -18.363 7.034 15.601 1.00 81.94 92 ARG A C 1
ATOM 691 O O . ARG A 1 92 ? -18.625 7.112 16.800 1.00 81.94 92 ARG A O 1
ATOM 698 N N . GLY A 1 93 ? -18.211 5.863 14.984 1.00 74.00 93 GLY A N 1
ATOM 699 C CA . GLY A 1 93 ? -18.412 4.572 15.646 1.00 74.00 93 GLY A CA 1
ATOM 700 C C . GLY A 1 93 ? -19.873 4.223 15.952 1.00 74.00 93 GLY A C 1
ATOM 701 O O . GLY A 1 93 ? -20.117 3.268 16.684 1.00 74.00 93 GLY A O 1
ATOM 702 N N . THR A 1 94 ? -20.842 4.967 15.420 1.00 79.25 94 THR A N 1
ATOM 703 C CA . THR A 1 94 ? -22.234 4.525 15.374 1.00 79.25 94 THR A CA 1
ATOM 704 C C . THR A 1 94 ? -22.440 3.607 14.172 1.00 79.25 94 THR A C 1
ATOM 706 O O . THR A 1 94 ? -21.630 3.552 13.249 1.00 79.25 94 THR A O 1
ATOM 709 N N . VAL A 1 95 ? -23.514 2.836 14.207 1.00 77.19 95 VAL A N 1
ATOM 710 C CA . VAL A 1 95 ? -24.052 2.116 13.053 1.00 77.19 95 VAL A CA 1
ATOM 711 C C . VAL A 1 95 ? -25.498 2.563 12.899 1.00 77.19 95 VAL A C 1
ATOM 713 O O . VAL A 1 95 ? -26.086 3.048 13.870 1.00 77.19 95 VAL A O 1
ATOM 716 N N . ASP A 1 96 ? -26.055 2.456 11.694 1.00 76.00 96 ASP A N 1
ATOM 717 C CA . ASP A 1 96 ? -27.471 2.756 11.481 1.00 76.00 96 ASP A CA 1
ATOM 718 C C . ASP A 1 96 ? -28.316 1.905 12.456 1.00 76.00 96 ASP A C 1
ATOM 720 O O . ASP A 1 96 ? -28.173 0.678 12.453 1.00 76.00 96 ASP A O 1
ATOM 7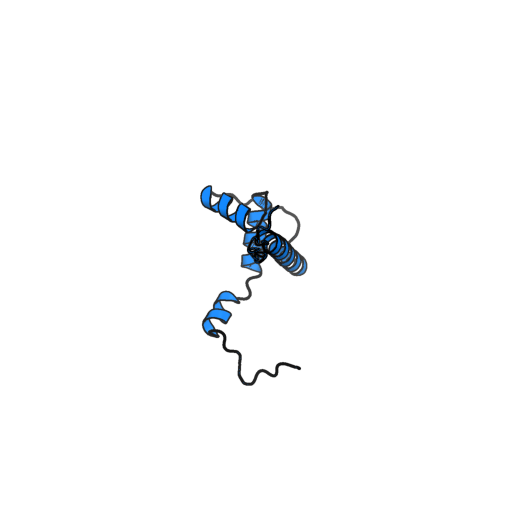24 N N . PRO A 1 97 ? -29.140 2.519 13.330 1.00 77.75 97 PRO A N 1
ATOM 725 C CA . PRO A 1 97 ? -29.955 1.788 14.297 1.00 77.75 97 PRO A CA 1
ATOM 726 C C . PRO A 1 97 ? -30.919 0.788 13.653 1.00 77.75 97 PRO A C 1
ATOM 728 O O . PRO A 1 97 ? -31.279 -0.202 14.289 1.00 77.75 97 PRO A O 1
ATOM 731 N N . ASP A 1 98 ? -31.314 1.029 12.401 1.00 83.94 98 ASP A N 1
ATOM 732 C CA . ASP A 1 98 ? -32.224 0.169 11.645 1.00 83.94 98 ASP A CA 1
ATOM 733 C C . ASP A 1 98 ? -31.482 -0.936 10.869 1.00 83.94 98 ASP A C 1
ATOM 735 O O . ASP A 1 98 ? -32.105 -1.791 10.224 1.00 83.94 98 ASP A O 1
ATOM 739 N N . LEU A 1 99 ? -30.145 -0.971 10.951 1.00 80.62 99 LEU A N 1
ATOM 740 C CA . LEU A 1 99 ? -29.326 -2.012 10.345 1.00 80.62 99 LEU A CA 1
ATOM 741 C C . LEU A 1 99 ? -29.585 -3.354 11.034 1.00 80.62 99 LEU A C 1
ATOM 743 O O . LEU A 1 99 ? -29.154 -3.613 12.159 1.00 80.62 99 LEU A O 1
ATOM 747 N N . LYS A 1 100 ? -30.254 -4.258 10.318 1.00 78.81 100 LYS A N 1
ATOM 748 C CA . LYS A 1 100 ? -30.464 -5.631 10.778 1.00 78.81 100 LYS A CA 1
ATOM 749 C C . LYS A 1 100 ? -29.174 -6.433 10.658 1.00 78.81 100 LYS A C 1
ATOM 751 O O . LYS A 1 100 ? -28.877 -7.003 9.611 1.00 78.81 100 LYS A O 1
ATOM 756 N N . LEU A 1 101 ? -28.424 -6.491 11.751 1.00 80.75 101 LEU A N 1
ATOM 757 C CA . LEU A 1 101 ? -27.318 -7.425 11.909 1.00 80.75 101 LEU A CA 1
ATOM 758 C C . LEU A 1 101 ? -27.910 -8.826 12.116 1.00 80.75 101 LEU A C 1
ATOM 760 O O . LEU A 1 101 ? -28.602 -9.075 13.101 1.00 80.75 101 LEU A O 1
ATOM 764 N N . GLY A 1 102 ? -27.723 -9.706 11.133 1.00 68.31 102 GLY A N 1
ATOM 765 C CA . GLY A 1 102 ? -28.212 -11.080 11.201 1.00 68.31 102 GLY A CA 1
ATOM 766 C C . GLY A 1 102 ? -27.431 -11.871 12.247 1.00 68.31 102 GLY A C 1
ATOM 767 O O . GLY A 1 102 ? -26.250 -12.145 12.038 1.00 68.31 102 GLY A O 1
ATOM 768 N N . PHE A 1 103 ? -28.096 -12.227 13.343 1.00 62.88 103 PHE A N 1
ATOM 769 C CA . PHE A 1 103 ? -27.635 -13.180 14.351 1.00 62.88 103 PHE A CA 1
ATOM 770 C C . PHE A 1 103 ? -28.701 -14.258 14.536 1.00 62.88 103 PHE A C 1
ATOM 772 O O . PHE A 1 103 ? -29.901 -13.893 14.518 1.00 62.88 103 PHE A O 1
#

pLDDT: mean 78.3, std 17.02, range [37.81, 96.5]

Sequence (103 aa):
MPRQTDGQSVAGKSTNAPRDVSKSRFHAVMEAAAHSGLLGEKSKRIGGRISPALLEQAKNHTGIMTDTDLIEFALATVALDDDFGRTFRETRGTVDPDLKLGF

Radius of gyration: 22.43 Å; chains: 1; bounding box: 51×38×75 Å

Secondary structure (DSSP, 8-state):
-----------------HHHHHHHHHHHHHHHHHHTT--------------HHHHHHHHHHH---SHHHHHHHHHHHHHH--SHHHHHHHHTT---TT-----

Foldseek 3Di:
DDDDDDDDDPPDPDPDDLPPVLQVVLVVLVVVCVVVVVDDDPDDDDDDDDDPVVVVVLCVNNVDDDPVSSVVSVVSCVVPCPCCVVVCVVCVPPDDPPDDDDD